Protein AF-G9EJN3-F1 (afdb_monomer_lite)

Structure (mmCIF, N/CA/C/O backbone):
data_AF-G9EJN3-F1
#
_entry.id   AF-G9EJN3-F1
#
loop_
_atom_site.group_PDB
_atom_site.id
_atom_site.type_symbol
_atom_site.label_atom_id
_atom_site.label_alt_id
_atom_site.label_comp_id
_atom_site.label_asym_id
_atom_site.label_entity_id
_atom_site.label_seq_id
_atom_site.pdbx_PDB_ins_code
_atom_site.Cartn_x
_atom_site.Cartn_y
_atom_site.Cartn_z
_atom_site.occupancy
_atom_site.B_iso_or_equiv
_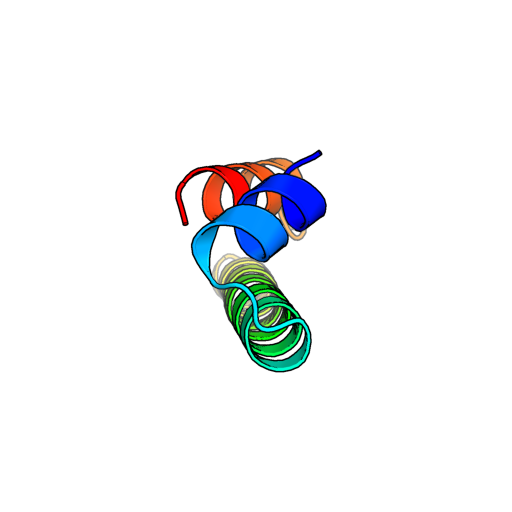atom_site.auth_seq_id
_atom_site.auth_comp_id
_atom_site.auth_asym_id
_atom_site.auth_atom_id
_atom_site.pdbx_PDB_model_num
ATOM 1 N N . MET A 1 1 ? -0.138 10.915 5.709 1.00 61.38 1 MET A N 1
ATOM 2 C CA . MET A 1 1 ? -1.588 11.024 6.008 1.00 61.38 1 MET A CA 1
ATOM 3 C C . MET A 1 1 ? -2.397 9.839 5.466 1.00 61.38 1 MET A C 1
ATOM 5 O O . MET A 1 1 ? -3.379 9.501 6.110 1.00 61.38 1 MET A O 1
ATOM 9 N N . ALA A 1 2 ? -1.967 9.159 4.391 1.00 74.00 2 ALA A N 1
ATOM 10 C CA . ALA A 1 2 ? -2.641 7.974 3.832 1.00 74.00 2 ALA A CA 1
ATOM 11 C C . ALA A 1 2 ? -2.888 6.834 4.846 1.00 74.00 2 ALA A C 1
ATOM 13 O O . ALA A 1 2 ? -4.011 6.367 4.965 1.00 74.00 2 ALA A O 1
ATOM 14 N N . TYR A 1 3 ? -1.897 6.470 5.674 1.00 79.75 3 TYR A N 1
ATOM 15 C CA . TYR A 1 3 ? -2.069 5.418 6.696 1.00 79.75 3 TYR A CA 1
ATOM 1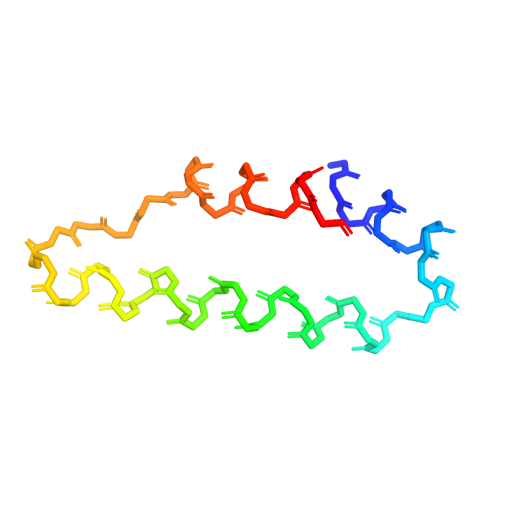6 C C . TYR A 1 3 ? -3.222 5.690 7.676 1.00 79.75 3 TYR A C 1
ATOM 18 O O . TYR A 1 3 ? -3.994 4.793 7.991 1.00 79.75 3 TYR A O 1
ATOM 26 N N . LYS A 1 4 ? -3.381 6.943 8.128 1.00 81.94 4 LYS A N 1
ATOM 27 C CA . LYS A 1 4 ? -4.485 7.318 9.025 1.00 81.94 4 LYS A CA 1
ATOM 28 C C . LYS A 1 4 ? -5.842 7.223 8.325 1.00 81.94 4 LYS A C 1
ATOM 30 O O . LYS A 1 4 ? -6.764 6.686 8.918 1.00 81.94 4 LYS A O 1
ATOM 35 N N . LYS A 1 5 ? -5.937 7.664 7.064 1.00 85.25 5 LYS A N 1
ATOM 36 C CA . LYS A 1 5 ? -7.166 7.536 6.262 1.00 85.25 5 LYS A CA 1
ATOM 37 C C . LYS A 1 5 ? -7.559 6.069 6.060 1.00 85.25 5 LYS A C 1
ATOM 39 O O . LYS A 1 5 ? -8.722 5.715 6.208 1.00 85.25 5 LYS A O 1
ATOM 44 N N . LEU A 1 6 ? -6.584 5.211 5.760 1.00 84.25 6 LEU A N 1
ATOM 45 C CA . LEU A 1 6 ? -6.806 3.774 5.605 1.00 84.25 6 LEU A CA 1
ATOM 46 C C . LEU A 1 6 ? -7.228 3.131 6.932 1.00 84.25 6 LEU A C 1
ATOM 48 O O . LEU A 1 6 ? -8.159 2.334 6.961 1.00 84.25 6 LEU A O 1
ATOM 52 N N . LEU A 1 7 ? -6.612 3.526 8.046 1.00 87.19 7 LEU A N 1
ATOM 53 C CA . LEU A 1 7 ? -7.031 3.098 9.382 1.00 87.19 7 LEU A CA 1
ATOM 54 C C . LEU A 1 7 ? -8.462 3.523 9.718 1.00 87.19 7 LEU A C 1
ATOM 56 O O . LEU A 1 7 ? -9.204 2.728 10.283 1.00 87.19 7 LEU A O 1
ATOM 60 N N . GLU A 1 8 ? -8.866 4.740 9.358 1.00 85.88 8 GLU A N 1
ATOM 61 C CA . GLU A 1 8 ? -10.243 5.213 9.540 1.00 85.88 8 GLU A CA 1
ATOM 62 C C . GLU A 1 8 ? -11.235 4.448 8.651 1.00 85.88 8 GLU A C 1
ATOM 64 O O . GLU A 1 8 ? -12.347 4.155 9.083 1.00 85.88 8 GLU A O 1
ATOM 69 N N . LYS A 1 9 ? -10.827 4.082 7.430 1.00 85.69 9 LYS A N 1
ATOM 70 C CA . LYS A 1 9 ? -11.665 3.371 6.454 1.00 85.69 9 LYS A CA 1
ATOM 71 C C . LYS A 1 9 ? -11.848 1.888 6.776 1.00 85.69 9 LYS A C 1
ATOM 73 O O . LYS A 1 9 ? -12.958 1.375 6.671 1.00 85.69 9 LYS A O 1
ATOM 78 N N . TYR A 1 10 ? -10.773 1.199 7.150 1.00 85.38 10 TYR A N 1
ATOM 79 C CA . TYR A 1 10 ? -10.782 -0.248 7.379 1.00 85.38 10 TYR A CA 1
ATOM 80 C C . TYR A 1 10 ? -10.924 -0.621 8.862 1.00 85.38 10 TYR A C 1
ATOM 82 O O . TYR A 1 10 ? -11.216 -1.777 9.161 1.00 85.38 10 TYR A O 1
ATOM 90 N N . ALA A 1 11 ? -10.714 0.325 9.791 1.00 83.25 11 ALA A N 1
ATOM 91 C CA . ALA A 1 11 ? -10.768 0.144 11.251 1.00 83.25 11 ALA A CA 1
ATOM 92 C C . ALA A 1 11 ? -9.933 -1.039 11.792 1.00 83.25 11 ALA A C 1
ATOM 94 O O . ALA A 1 11 ? -10.097 -1.461 12.937 1.00 83.25 11 ALA A O 1
ATOM 95 N N . ASN A 1 12 ? -9.022 -1.574 10.976 1.00 88.50 12 ASN A N 1
ATOM 96 C CA . ASN A 1 12 ? -8.202 -2.735 11.273 1.00 88.50 12 ASN A CA 1
ATOM 97 C C . ASN A 1 12 ? -6.748 -2.440 10.873 1.00 88.50 12 ASN A C 1
ATOM 99 O O . ASN A 1 12 ? -6.428 -2.464 9.683 1.00 88.50 12 ASN A O 1
ATOM 103 N N . PRO A 1 13 ? -5.861 -2.182 11.849 1.00 87.69 13 PRO A N 1
ATOM 104 C CA . PRO A 1 13 ? -4.461 -1.863 11.588 1.00 87.69 13 PRO A CA 1
ATOM 105 C C . PRO A 1 13 ? -3.732 -2.951 10.806 1.00 87.69 13 PRO A C 1
ATOM 107 O O . PRO A 1 13 ? -3.006 -2.641 9.870 1.00 87.69 13 PRO A O 1
ATOM 110 N N . LEU A 1 14 ? -3.987 -4.220 11.133 1.00 90.00 14 LEU A N 1
ATOM 111 C CA . LEU A 1 14 ? -3.328 -5.352 10.489 1.00 90.00 14 LEU A CA 1
ATOM 112 C C . LEU A 1 14 ? -3.693 -5.425 9.001 1.00 90.00 14 LEU A C 1
ATOM 114 O O . LEU A 1 14 ? -2.837 -5.638 8.151 1.00 90.00 14 LEU A O 1
ATOM 118 N N . ALA A 1 15 ? -4.970 -5.200 8.676 1.00 88.31 15 ALA A N 1
ATOM 119 C CA . ALA A 1 15 ? -5.432 -5.173 7.291 1.00 88.31 15 ALA A CA 1
ATOM 120 C C . ALA A 1 15 ? -4.802 -4.014 6.505 1.00 88.31 15 ALA A C 1
ATOM 122 O O . ALA A 1 15 ? -4.412 -4.194 5.356 1.00 88.31 15 ALA A O 1
ATOM 123 N N . VAL A 1 16 ? -4.658 -2.843 7.132 1.00 90.12 16 VAL A N 1
ATOM 124 C CA . VAL A 1 16 ? -3.987 -1.694 6.511 1.00 90.12 16 VAL A CA 1
ATOM 125 C C . VAL A 1 16 ? -2.502 -1.975 6.286 1.00 90.12 16 VAL A C 1
ATOM 127 O O . VAL A 1 16 ? -1.987 -1.650 5.221 1.00 90.12 16 VAL A O 1
ATOM 130 N N . GLU A 1 17 ? -1.818 -2.613 7.237 1.00 90.62 17 GLU A N 1
ATOM 131 C CA . GLU A 1 17 ? -0.424 -3.040 7.064 1.00 90.62 17 GLU A CA 1
ATOM 132 C C . GLU A 1 17 ? -0.278 -4.037 5.910 1.00 90.62 17 GLU A C 1
ATOM 134 O O . GLU A 1 17 ? 0.600 -3.857 5.067 1.00 90.62 17 GLU A O 1
ATOM 139 N N . HIS A 1 18 ? -1.167 -5.031 5.812 1.00 91.62 18 HIS A N 1
ATOM 140 C CA . HIS A 1 18 ? -1.181 -5.972 4.691 1.00 91.62 18 HIS A CA 1
ATOM 141 C C . HIS A 1 18 ? -1.405 -5.270 3.347 1.00 91.62 18 HIS A C 1
ATOM 143 O O . HIS A 1 18 ? -0.629 -5.496 2.423 1.00 91.62 18 HIS A O 1
ATOM 149 N N . LEU A 1 19 ? -2.385 -4.365 3.254 1.00 89.75 19 LEU A N 1
ATOM 150 C CA . LEU A 1 19 ? -2.642 -3.574 2.043 1.00 89.75 19 LEU A CA 1
ATOM 151 C C . LEU A 1 19 ? -1.423 -2.737 1.640 1.00 89.75 19 LEU A C 1
ATOM 153 O O . LEU A 1 19 ? -1.046 -2.688 0.472 1.00 89.75 19 LEU A O 1
ATOM 157 N N . MET A 1 20 ? -0.767 -2.099 2.611 1.00 90.69 20 MET A N 1
ATOM 158 C CA . MET A 1 20 ? 0.456 -1.343 2.351 1.00 90.69 20 MET A CA 1
ATOM 159 C C . MET A 1 20 ? 1.593 -2.241 1.860 1.00 90.69 20 MET A C 1
ATOM 161 O O . MET A 1 20 ? 2.300 -1.877 0.921 1.00 90.69 20 MET A O 1
ATOM 165 N N . MET A 1 21 ? 1.760 -3.421 2.460 1.00 91.62 21 MET A N 1
ATOM 166 C CA . MET A 1 21 ? 2.763 -4.393 2.027 1.00 91.62 21 MET A CA 1
ATOM 167 C C . MET A 1 21 ? 2.482 -4.936 0.621 1.00 91.62 21 MET A C 1
ATOM 169 O O . MET A 1 21 ? 3.427 -5.098 -0.149 1.00 91.62 21 MET A O 1
ATOM 173 N N . GLU A 1 22 ? 1.219 -5.169 0.257 1.00 92.38 22 GLU A N 1
ATOM 174 C CA . GLU A 1 22 ? 0.831 -5.585 -1.097 1.00 92.38 22 GLU A CA 1
ATOM 175 C C . GLU A 1 22 ? 1.170 -4.509 -2.135 1.00 92.38 22 GLU A C 1
ATOM 177 O O . GLU A 1 22 ? 1.869 -4.802 -3.109 1.00 92.38 22 GLU A O 1
ATOM 182 N N . GLN A 1 23 ? 0.796 -3.247 -1.885 1.00 91.50 23 GLN A N 1
ATOM 183 C CA . GLN A 1 23 ? 1.148 -2.138 -2.782 1.00 91.50 23 GLN A CA 1
ATOM 184 C C . GLN A 1 23 ? 2.665 -1.937 -2.892 1.00 91.50 23 GLN A C 1
ATOM 186 O O . GLN A 1 23 ? 3.173 -1.562 -3.952 1.00 91.50 23 GLN A O 1
ATOM 191 N N . LEU A 1 24 ? 3.412 -2.195 -1.815 1.00 91.50 24 LEU A N 1
ATOM 192 C CA . LEU A 1 24 ? 4.869 -2.108 -1.830 1.00 91.50 24 LEU A CA 1
ATOM 193 C C . LEU A 1 24 ? 5.474 -3.232 -2.675 1.00 91.50 24 LEU A C 1
ATOM 195 O O . LEU A 1 24 ? 6.366 -2.978 -3.484 1.00 91.50 24 LEU A O 1
ATOM 199 N N . ALA A 1 25 ? 4.985 -4.462 -2.515 1.00 92.81 25 ALA A N 1
ATOM 200 C CA . ALA A 1 25 ? 5.429 -5.607 -3.301 1.00 92.81 25 ALA A CA 1
ATOM 201 C C . ALA A 1 25 ? 5.156 -5.401 -4.799 1.00 92.81 25 ALA A C 1
ATOM 203 O O . ALA A 1 25 ? 6.032 -5.673 -5.622 1.00 92.81 25 ALA A O 1
ATOM 204 N N . GLU A 1 26 ? 3.989 -4.858 -5.152 1.00 91.38 26 GLU A N 1
ATOM 205 C CA . GLU A 1 26 ? 3.650 -4.498 -6.530 1.00 91.38 26 GLU A CA 1
ATOM 206 C C . GLU A 1 26 ? 4.592 -3.418 -7.080 1.00 91.38 26 GLU A C 1
ATOM 208 O O . GLU A 1 26 ? 5.145 -3.582 -8.168 1.00 91.38 26 GLU A O 1
ATOM 213 N N . CYS A 1 27 ? 4.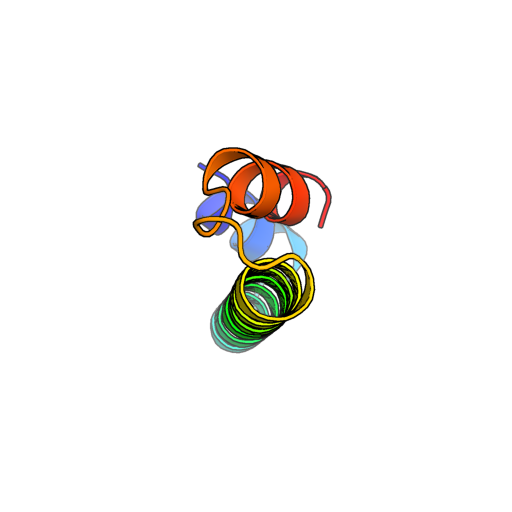853 -2.353 -6.314 1.00 91.12 27 CYS A N 1
ATOM 214 C CA . CYS A 1 27 ? 5.768 -1.285 -6.725 1.00 91.12 27 CYS A CA 1
ATOM 215 C C . CYS A 1 27 ? 7.199 -1.809 -6.957 1.00 91.12 27 CYS A C 1
ATOM 217 O O . CYS A 1 27 ? 7.831 -1.493 -7.970 1.00 91.12 27 CYS A O 1
ATOM 219 N N . LEU A 1 28 ? 7.694 -2.677 -6.069 1.00 91.56 28 LEU A N 1
ATOM 220 C CA . LEU A 1 28 ? 8.999 -3.325 -6.218 1.00 91.56 28 LEU A CA 1
ATOM 221 C C . LEU A 1 28 ? 9.041 -4.251 -7.438 1.00 91.56 28 LEU A C 1
ATOM 223 O O . LEU A 1 28 ? 10.023 -4.250 -8.181 1.00 91.56 28 LEU A O 1
ATOM 227 N N . TRP A 1 29 ? 7.977 -5.013 -7.680 1.00 92.75 29 TRP A N 1
ATOM 228 C CA . TRP A 1 29 ? 7.882 -5.871 -8.856 1.00 92.75 29 TRP A CA 1
ATOM 229 C C . TRP A 1 29 ? 7.846 -5.064 -10.159 1.00 92.75 29 TRP A C 1
ATOM 231 O O . TRP A 1 29 ? 8.557 -5.402 -11.104 1.00 92.75 29 TRP A O 1
ATOM 241 N N . LEU A 1 30 ? 7.080 -3.970 -10.215 1.00 90.75 30 LEU A N 1
ATOM 242 C CA . LEU A 1 30 ? 7.027 -3.068 -11.370 1.00 90.75 30 LEU A CA 1
ATOM 243 C C . LEU A 1 30 ? 8.380 -2.401 -11.628 1.00 90.75 30 LEU A C 1
ATOM 245 O O . LEU A 1 30 ? 8.800 -2.300 -12.780 1.00 90.75 30 LEU A O 1
ATOM 249 N N . SER A 1 31 ? 9.075 -1.989 -10.570 1.00 91.25 31 SER A N 1
ATOM 250 C CA . SER A 1 31 ? 10.438 -1.457 -10.634 1.00 91.25 31 SER A CA 1
ATOM 251 C C . SER A 1 31 ? 11.400 -2.461 -11.270 1.00 91.25 31 SER A C 1
ATOM 253 O O . SER A 1 31 ? 12.067 -2.145 -12.256 1.00 91.25 31 SER A O 1
ATOM 255 N N . GLN A 1 32 ? 11.411 -3.698 -10.768 1.00 92.12 32 GLN A N 1
ATOM 256 C CA . GLN A 1 32 ? 12.250 -4.769 -11.304 1.00 92.12 32 GLN A CA 1
ATOM 257 C C . GLN A 1 32 ? 11.892 -5.103 -12.753 1.00 92.12 32 GLN A C 1
ATOM 259 O O . GLN A 1 32 ? 12.773 -5.218 -13.602 1.00 92.12 32 GLN A O 1
ATOM 264 N N . LYS A 1 33 ? 10.596 -5.223 -13.054 1.00 94.38 33 LYS A N 1
ATOM 265 C CA . LYS A 1 33 ? 10.094 -5.561 -14.388 1.00 94.38 33 LYS A CA 1
ATOM 266 C C . LYS A 1 33 ? 10.438 -4.495 -15.424 1.00 94.38 33 LYS A C 1
ATOM 268 O O . LYS A 1 33 ? 10.813 -4.836 -16.542 1.00 94.38 33 LYS A O 1
ATOM 273 N N . ASN A 1 34 ? 10.297 -3.222 -15.0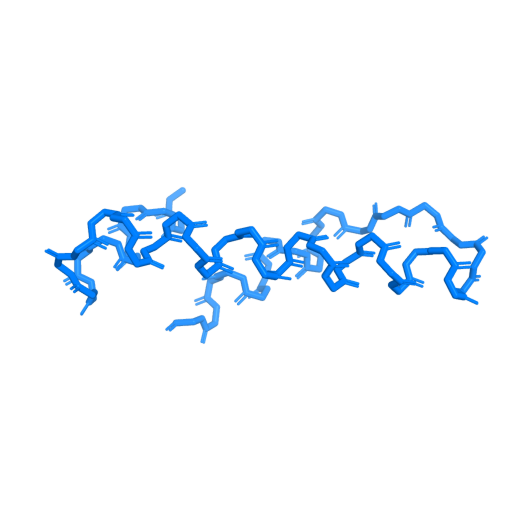65 1.00 92.19 34 ASN A N 1
ATOM 274 C CA . ASN A 1 34 ? 10.573 -2.104 -15.964 1.00 92.19 34 ASN A CA 1
ATOM 275 C C . ASN A 1 34 ? 12.044 -1.664 -15.927 1.00 92.19 34 ASN A C 1
ATOM 277 O O . ASN A 1 34 ? 12.426 -0.780 -16.689 1.00 92.19 34 ASN A O 1
ATOM 281 N N . ASN A 1 35 ? 12.866 -2.286 -15.074 1.00 89.94 35 ASN A N 1
ATOM 282 C CA . ASN A 1 35 ? 14.266 -1.935 -14.841 1.00 89.94 35 ASN A CA 1
ATOM 283 C C . ASN A 1 35 ? 14.448 -0.445 -14.482 1.00 89.94 35 ASN A C 1
ATOM 285 O O . ASN A 1 35 ? 15.396 0.218 -14.905 1.00 89.94 35 ASN A O 1
ATOM 289 N N . LEU A 1 36 ? 13.485 0.082 -13.725 1.00 89.31 36 LEU A N 1
ATOM 290 C CA . LEU A 1 36 ? 13.405 1.467 -13.273 1.00 89.31 36 LEU A CA 1
ATOM 291 C C . LEU A 1 36 ? 13.437 1.497 -11.745 1.00 89.31 36 LEU A C 1
ATOM 293 O O . LEU A 1 36 ? 12.978 0.543 -11.116 1.00 89.31 36 LEU A O 1
ATOM 297 N N . PRO A 1 37 ? 13.952 2.565 -11.119 1.00 86.88 37 PRO A N 1
ATOM 298 C CA . PRO A 1 37 ? 13.868 2.702 -9.671 1.00 86.88 37 PRO A CA 1
ATOM 299 C C . PRO A 1 37 ? 12.398 2.700 -9.209 1.00 86.88 37 PRO A C 1
ATOM 301 O O . PRO A 1 37 ? 11.527 3.153 -9.956 1.00 86.88 37 PRO A O 1
ATOM 304 N N . PRO A 1 38 ? 12.107 2.181 -8.003 1.00 86.50 38 PRO A N 1
ATOM 305 C CA . PRO A 1 38 ? 10.754 2.187 -7.464 1.00 86.50 38 PRO A CA 1
ATOM 306 C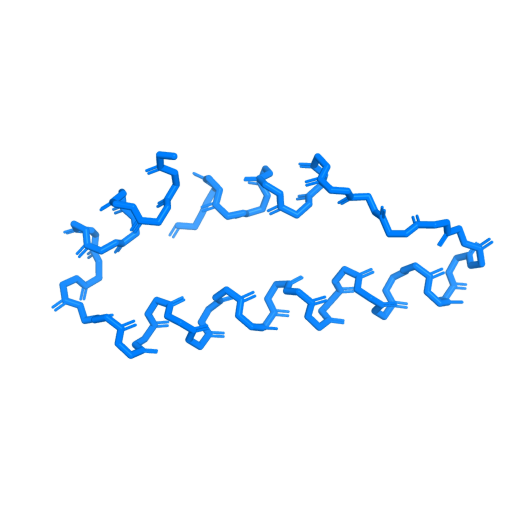 C . PRO A 1 38 ? 10.239 3.619 -7.331 1.00 86.50 38 PRO A C 1
ATOM 308 O O . PRO A 1 38 ? 10.930 4.500 -6.818 1.00 86.50 38 PRO A O 1
ATOM 311 N N . ASP A 1 39 ? 9.020 3.835 -7.820 1.00 88.31 39 ASP A N 1
ATOM 312 C CA . ASP A 1 39 ? 8.374 5.140 -7.809 1.00 88.31 39 ASP A CA 1
ATOM 313 C C . ASP A 1 39 ? 7.591 5.313 -6.503 1.00 88.31 39 ASP A C 1
ATOM 315 O O . ASP A 1 39 ? 6.498 4.772 -6.305 1.00 88.31 39 ASP A O 1
ATOM 319 N N . GLU A 1 40 ? 8.182 6.078 -5.588 1.00 86.94 40 GLU A N 1
ATOM 320 C CA . GLU A 1 40 ? 7.568 6.410 -4.306 1.00 86.94 40 GLU A CA 1
ATOM 321 C C . GLU A 1 40 ? 6.256 7.188 -4.480 1.00 86.94 40 GLU A C 1
ATOM 323 O O . GLU A 1 40 ? 5.305 6.957 -3.732 1.00 86.94 40 GLU A O 1
ATOM 328 N N . GLN A 1 41 ? 6.161 8.070 -5.482 1.00 87.31 41 GLN A N 1
ATOM 329 C CA . GLN A 1 41 ? 4.929 8.818 -5.741 1.00 87.31 41 GLN A CA 1
ATOM 330 C C . GLN A 1 41 ? 3.829 7.875 -6.213 1.00 87.31 41 GLN A C 1
ATOM 332 O O . GLN A 1 41 ? 2.706 7.969 -5.723 1.00 87.31 41 GLN A O 1
ATOM 337 N N . HIS A 1 42 ? 4.158 6.920 -7.085 1.00 86.75 42 HIS A N 1
ATOM 338 C CA . HIS A 1 42 ? 3.210 5.899 -7.523 1.00 86.75 42 HIS A CA 1
ATOM 339 C C . HIS A 1 42 ? 2.669 5.082 -6.343 1.00 86.75 42 HIS A C 1
ATOM 341 O O . HIS A 1 42 ? 1.458 4.904 -6.217 1.00 86.75 42 HIS A O 1
ATOM 347 N N . TYR A 1 43 ? 3.549 4.649 -5.435 1.00 89.81 43 TYR A N 1
ATOM 348 C CA . TYR A 1 43 ? 3.155 3.931 -4.223 1.00 89.81 43 TYR A CA 1
ATOM 349 C C . TYR A 1 43 ? 2.253 4.780 -3.313 1.00 89.81 43 TYR A C 1
ATOM 351 O O . TYR A 1 43 ? 1.190 4.325 -2.896 1.00 89.81 43 TYR A O 1
ATOM 359 N N . LEU A 1 44 ? 2.621 6.037 -3.045 1.00 87.94 44 LEU A N 1
ATOM 360 C CA . LEU A 1 44 ? 1.816 6.937 -2.213 1.00 87.94 44 LEU A CA 1
ATOM 361 C C . LEU A 1 44 ? 0.450 7.253 -2.838 1.00 87.94 44 LEU A C 1
ATOM 363 O O . LEU A 1 44 ? -0.544 7.311 -2.115 1.00 87.94 44 LEU A O 1
ATOM 367 N N . THR A 1 45 ? 0.378 7.427 -4.160 1.00 88.12 45 THR A N 1
ATOM 368 C CA . THR A 1 45 ? -0.887 7.619 -4.883 1.00 88.12 45 THR A CA 1
ATOM 369 C C . THR A 1 45 ? -1.753 6.364 -4.845 1.00 88.12 45 THR A C 1
ATOM 371 O O . THR A 1 45 ? -2.957 6.472 -4.625 1.00 88.12 45 THR A O 1
ATOM 374 N N . ALA A 1 46 ? -1.165 5.176 -5.006 1.00 88.19 46 ALA A N 1
ATOM 375 C CA . ALA A 1 46 ? -1.897 3.919 -4.882 1.00 88.19 46 ALA A CA 1
ATOM 376 C C . ALA A 1 46 ? -2.494 3.754 -3.475 1.00 88.19 46 ALA A C 1
ATOM 378 O O . ALA A 1 46 ? -3.658 3.392 -3.341 1.00 88.19 46 ALA A O 1
ATOM 379 N N . LEU A 1 47 ? -1.736 4.114 -2.434 1.00 88.69 47 LEU A N 1
ATOM 380 C CA . LEU A 1 47 ? -2.223 4.108 -1.054 1.00 88.69 47 LEU A CA 1
ATOM 381 C C . LEU A 1 47 ? -3.331 5.131 -0.777 1.00 88.69 47 LEU A C 1
ATOM 383 O O . LEU A 1 47 ? -4.208 4.855 0.035 1.00 88.69 47 LEU A O 1
ATOM 387 N N . ASP A 1 48 ? -3.296 6.313 -1.397 1.00 86.88 48 ASP A N 1
ATOM 388 C CA . ASP A 1 48 ? -4.337 7.335 -1.194 1.00 86.88 48 ASP A CA 1
ATOM 389 C C . ASP A 1 48 ? -5.637 7.013 -1.958 1.00 86.88 48 ASP A C 1
ATOM 391 O O . ASP A 1 48 ? -6.698 7.513 -1.588 1.00 86.88 48 ASP A O 1
ATOM 395 N N . ASN A 1 49 ? -5.565 6.155 -2.984 1.00 84.00 49 ASN A N 1
ATOM 396 C CA . ASN A 1 49 ? -6.716 5.674 -3.757 1.00 84.00 49 ASN A CA 1
ATOM 397 C C . ASN A 1 49 ? -7.415 4.435 -3.152 1.00 84.00 49 ASN A C 1
ATOM 399 O O . ASN A 1 49 ? -8.456 4.023 -3.672 1.00 84.00 49 ASN A O 1
ATOM 403 N N . LEU A 1 50 ? -6.86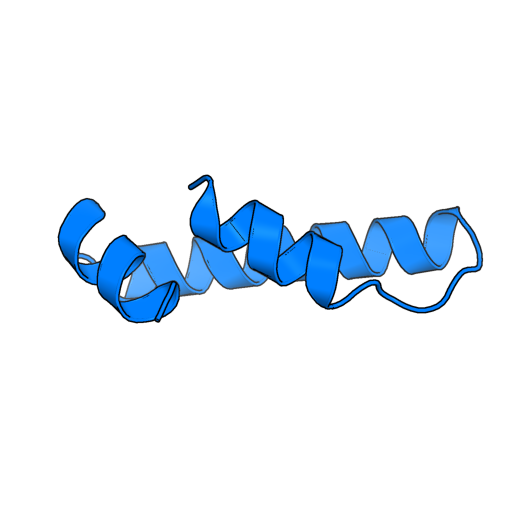1 3.837 -2.089 1.00 80.44 50 LEU A N 1
ATOM 404 C CA . LEU A 1 50 ? -7.381 2.629 -1.423 1.00 80.44 50 LEU A CA 1
ATOM 405 C C . LEU A 1 50 ? -8.495 2.886 -0.406 1.00 80.44 50 LEU A C 1
ATOM 407 O O . LEU A 1 50 ? -9.225 1.919 -0.084 1.00 80.44 50 LEU A O 1
#

Secondary structure (DSSP, 8-state):
-HHHHHHHHH--HHHHHHHHHHHHHHHHHHHHHHTS---HHHHHHHHHT-

Radius of gyration: 11.58 Å; chains: 1; bounding box: 26×17×28 Å

pLDDT: mean 87.69, std 5.34, range [61.38, 94.38]

Sequence (50 aa):
MAYKKLLEKYANPLAVEHLMMEQLAECLWLSQKNNLPPDEQHYLTALDNL

Organism: NCBI:txid658187

Foldseek 3Di:
DLLVVVCVVVVDNVVSVVVLVVLVVVQVVVCVVVVHPRDPVSSVVVSNVD

InterPro domains:
  IPR014993 Protein of unknown function DUF1841 [PF08897] (2-48)